Protein AF-A0A6J4VD08-F1 (afdb_monomer_lite)

Structure (mmCIF, N/CA/C/O backbone):
data_AF-A0A6J4VD08-F1
#
_entry.id   AF-A0A6J4VD08-F1
#
loop_
_atom_site.group_PDB
_atom_site.id
_atom_site.type_symbol
_atom_site.label_atom_id
_atom_site.label_alt_id
_atom_site.label_comp_id
_atom_site.label_asym_id
_atom_site.label_entity_id
_atom_site.label_seq_id
_atom_site.pdbx_PDB_ins_code
_atom_site.Cartn_x
_atom_site.Cartn_y
_atom_site.Cartn_z
_atom_site.occupancy
_atom_site.B_iso_or_equiv
_atom_site.auth_seq_id
_atom_site.auth_comp_id
_atom_site.auth_asym_id
_atom_site.auth_atom_id
_atom_site.pdbx_PDB_model_num
ATOM 1 N N . PHE A 1 1 ? -0.888 -14.069 -0.000 1.00 88.94 1 PHE A N 1
ATOM 2 C CA . PHE A 1 1 ? -0.083 -13.512 1.105 1.00 88.94 1 PHE A CA 1
ATOM 3 C C . PHE A 1 1 ? -0.987 -13.409 2.311 1.00 88.94 1 PHE A C 1
ATOM 5 O O . PHE A 1 1 ? -2.132 -13.013 2.142 1.00 88.94 1 PHE A O 1
ATOM 12 N N . GLU A 1 2 ? -0.478 -13.759 3.484 1.00 95.06 2 GLU A N 1
ATOM 13 C CA . GLU A 1 2 ? -1.184 -13.632 4.755 1.00 95.06 2 GLU A CA 1
ATOM 14 C C . GLU A 1 2 ? -0.261 -12.935 5.750 1.00 95.06 2 GLU A C 1
ATOM 16 O O . GLU A 1 2 ? 0.953 -13.146 5.734 1.00 95.06 2 GLU A O 1
ATOM 21 N N . SER A 1 3 ? -0.825 -12.061 6.577 1.00 93.56 3 SER A N 1
ATOM 22 C CA . SER A 1 3 ? -0.094 -11.331 7.609 1.00 93.56 3 SER A CA 1
ATOM 23 C C . SER A 1 3 ? -1.063 -10.730 8.622 1.00 93.56 3 SER A C 1
ATOM 25 O O . SER A 1 3 ? -2.280 -10.866 8.500 1.00 93.56 3 SER A O 1
ATOM 27 N N . ASN A 1 4 ? -0.509 -10.044 9.616 1.00 94.06 4 ASN A N 1
ATOM 28 C CA . ASN A 1 4 ? -1.268 -9.292 10.600 1.00 94.06 4 ASN A CA 1
ATOM 29 C C . ASN A 1 4 ? -1.867 -8.022 9.977 1.00 94.06 4 ASN A C 1
ATOM 31 O O . ASN A 1 4 ? -1.333 -7.473 9.010 1.00 94.06 4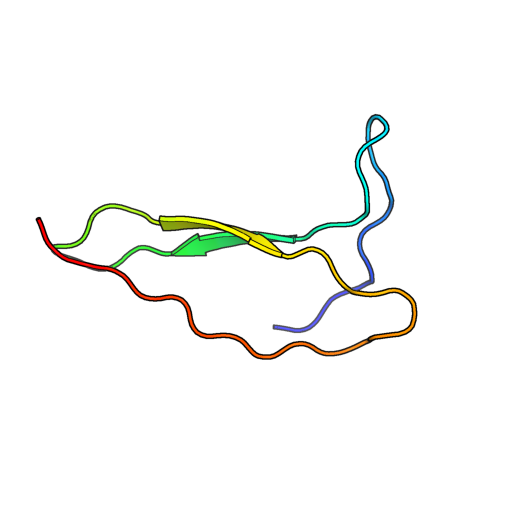 ASN A O 1
ATOM 35 N N . ALA A 1 5 ? -2.947 -7.515 10.574 1.00 92.56 5 ALA A N 1
ATOM 36 C CA . ALA A 1 5 ? -3.501 -6.222 10.189 1.00 92.56 5 ALA A CA 1
ATOM 37 C C . ALA A 1 5 ? -2.452 -5.107 10.399 1.00 92.56 5 ALA A C 1
ATOM 39 O O . ALA A 1 5 ? -1.846 -5.043 11.474 1.00 92.56 5 ALA A O 1
ATOM 40 N N . PRO A 1 6 ? -2.220 -4.226 9.407 1.00 92.44 6 PRO A N 1
ATOM 41 C CA . PRO A 1 6 ? -1.263 -3.141 9.564 1.00 92.44 6 PRO A CA 1
ATOM 42 C C . PRO A 1 6 ? -1.765 -2.132 10.611 1.00 92.44 6 PRO A C 1
ATOM 44 O O . PRO A 1 6 ? -2.949 -1.786 10.605 1.00 92.44 6 PRO A O 1
ATOM 47 N N . PRO A 1 7 ? -0.901 -1.617 11.501 1.00 91.69 7 PRO A N 1
ATOM 48 C CA . PRO A 1 7 ? -1.280 -0.524 12.384 1.00 91.69 7 PRO A CA 1
ATOM 49 C C . PRO A 1 7 ? -1.372 0.800 11.601 1.00 91.69 7 PRO A C 1
ATOM 51 O O . PRO A 1 7 ? -0.737 0.953 10.551 1.00 91.69 7 PRO A O 1
ATOM 54 N N . PRO A 1 8 ? -2.119 1.796 12.106 1.00 89.25 8 PRO A N 1
ATOM 55 C CA . PRO A 1 8 ? -1.980 3.165 11.626 1.00 89.25 8 PRO A CA 1
ATOM 56 C C . PRO A 1 8 ? -0.570 3.687 11.943 1.00 89.25 8 PRO A C 1
ATOM 58 O O . PRO A 1 8 ? -0.013 3.402 13.004 1.00 89.25 8 PRO A O 1
ATOM 61 N N . TYR A 1 9 ? 0.007 4.476 11.036 1.00 89.56 9 TYR A N 1
ATOM 62 C CA . TYR A 1 9 ? 1.341 5.056 11.215 1.00 89.56 9 TYR A CA 1
ATOM 63 C C . TYR A 1 9 ? 1.397 6.482 10.672 1.00 89.56 9 TYR A C 1
ATOM 65 O O . TYR A 1 9 ? 0.882 6.755 9.588 1.00 89.56 9 TYR A O 1
ATOM 73 N N . ALA A 1 10 ? 2.032 7.389 11.424 1.00 90.06 10 ALA A N 1
ATOM 74 C CA . ALA A 1 10 ? 2.223 8.795 11.050 1.00 90.06 10 ALA A CA 1
ATOM 75 C C . ALA A 1 10 ? 0.929 9.496 10.576 1.00 90.06 10 ALA A C 1
ATOM 77 O O . ALA A 1 10 ? 0.927 10.218 9.582 1.00 90.06 10 ALA A O 1
ATOM 78 N N . GLY A 1 11 ? -0.195 9.232 11.253 1.00 90.94 11 GLY A N 1
ATOM 79 C CA . GLY A 1 11 ? -1.501 9.813 10.913 1.00 90.94 11 GLY A CA 1
ATOM 80 C C . GLY A 1 11 ? -2.146 9.262 9.635 1.00 90.94 11 GLY A C 1
ATOM 81 O O . GLY A 1 11 ? -3.200 9.747 9.232 1.00 90.94 11 GLY A O 1
ATOM 82 N N . ARG A 1 12 ? -1.552 8.248 8.990 1.00 92.31 12 ARG A N 1
ATOM 83 C CA . ARG A 1 12 ? -2.104 7.621 7.784 1.00 92.31 12 ARG A CA 1
ATOM 84 C C . ARG A 1 12 ? -2.958 6.401 8.145 1.00 92.31 12 ARG A C 1
ATOM 86 O O . ARG A 1 12 ? -2.573 5.645 9.044 1.00 92.31 12 ARG A O 1
ATOM 93 N N . PRO A 1 13 ? -4.080 6.168 7.436 1.00 93.19 13 PRO A N 1
ATOM 94 C CA . PRO A 1 13 ? -4.883 4.967 7.634 1.00 93.19 13 PRO A CA 1
ATOM 95 C C . PRO A 1 13 ? -4.055 3.684 7.430 1.00 93.19 13 PRO A C 1
ATOM 97 O O . PRO A 1 13 ? -3.107 3.704 6.637 1.00 93.19 13 PRO A O 1
ATOM 100 N N . PRO A 1 14 ? -4.402 2.568 8.095 1.00 94.31 14 PRO A N 1
ATOM 101 C CA . PRO A 1 14 ? -3.806 1.256 7.848 1.00 94.31 14 PRO A CA 1
ATOM 102 C C . PRO A 1 14 ? -3.783 0.892 6.360 1.00 94.31 14 PRO A C 1
ATOM 104 O O . PRO A 1 14 ? -4.806 0.989 5.681 1.00 94.31 14 PRO A O 1
ATOM 107 N N . HIS A 1 15 ? -2.625 0.485 5.840 1.00 95.50 15 HIS A N 1
ATOM 108 C CA . HIS A 1 15 ? -2.478 0.121 4.430 1.00 95.50 15 HIS A CA 1
ATOM 109 C C . HIS A 1 15 ? -1.290 -0.815 4.198 1.00 95.50 15 HIS A C 1
ATOM 111 O O . HIS A 1 15 ? -0.382 -0.920 5.020 1.00 95.50 15 HIS A O 1
ATOM 117 N N . ILE A 1 16 ? -1.303 -1.480 3.047 1.00 95.38 16 ILE A N 1
ATOM 118 C CA . ILE A 1 16 ? -0.281 -2.419 2.584 1.00 95.38 16 ILE A CA 1
ATOM 119 C C . ILE A 1 16 ? 0.406 -1.805 1.365 1.00 95.38 16 ILE A C 1
ATOM 121 O O . ILE A 1 16 ? -0.270 -1.360 0.436 1.00 95.38 16 ILE A O 1
ATOM 125 N N . HIS A 1 17 ? 1.740 -1.762 1.362 1.00 96.75 17 HIS A N 1
ATOM 126 C CA . HIS A 1 17 ? 2.517 -1.331 0.193 1.00 96.75 17 HIS A CA 1
ATOM 127 C C . HIS A 1 17 ? 2.673 -2.496 -0.770 1.00 96.75 17 HIS A C 1
ATOM 129 O O . HIS A 1 17 ? 3.017 -3.602 -0.360 1.00 96.75 17 HIS A O 1
ATOM 135 N N . ILE A 1 18 ? 2.439 -2.234 -2.051 1.00 97.44 18 ILE A N 1
ATOM 136 C CA . ILE A 1 18 ? 2.498 -3.245 -3.099 1.00 97.44 18 ILE A CA 1
ATOM 137 C C . ILE A 1 18 ? 3.397 -2.722 -4.212 1.00 97.44 18 ILE A C 1
ATOM 139 O O . ILE A 1 18 ? 3.173 -1.640 -4.755 1.00 97.44 18 ILE A O 1
ATOM 143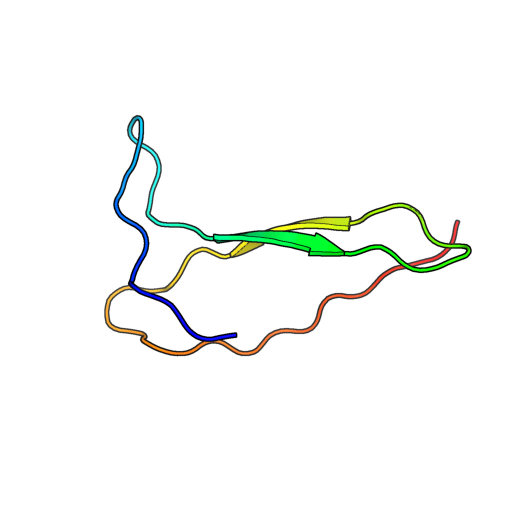 N N . ARG A 1 19 ? 4.413 -3.512 -4.556 1.00 97.75 19 ARG A N 1
ATOM 144 C CA . ARG A 1 19 ? 5.292 -3.273 -5.699 1.00 97.75 19 ARG A CA 1
ATOM 145 C C . ARG A 1 19 ? 5.256 -4.495 -6.605 1.00 97.75 19 ARG A C 1
ATOM 147 O O . ARG A 1 19 ? 5.549 -5.594 -6.146 1.00 97.75 19 ARG A O 1
ATOM 154 N N . VAL A 1 20 ? 4.932 -4.290 -7.877 1.00 97.62 20 VAL A N 1
ATOM 155 C CA . VAL A 1 20 ? 4.884 -5.345 -8.897 1.00 97.62 20 VAL A CA 1
ATOM 156 C C . VAL A 1 20 ? 5.884 -5.019 -9.996 1.00 97.62 20 VAL A C 1
ATOM 158 O O . VAL A 1 20 ? 5.942 -3.889 -10.480 1.00 97.62 20 VAL A O 1
ATOM 161 N N . THR A 1 21 ? 6.681 -6.009 -10.387 1.00 97.31 21 THR A N 1
ATOM 162 C CA . THR A 1 21 ? 7.655 -5.897 -11.476 1.00 97.31 21 THR A CA 1
ATOM 163 C C . THR A 1 21 ? 7.575 -7.119 -12.374 1.00 97.31 21 THR A C 1
ATOM 165 O O . THR A 1 21 ? 7.484 -8.238 -11.872 1.00 97.31 21 THR A O 1
ATOM 168 N N . ALA A 1 22 ? 7.681 -6.906 -13.681 1.00 96.88 22 ALA A N 1
ATOM 169 C CA . ALA A 1 22 ? 7.793 -7.957 -14.683 1.00 96.88 22 ALA A CA 1
ATOM 170 C C . ALA A 1 22 ? 8.741 -7.494 -15.806 1.00 96.88 22 ALA A C 1
ATOM 172 O O . ALA A 1 22 ? 8.799 -6.291 -16.079 1.00 96.88 22 ALA A O 1
ATOM 173 N N . PRO A 1 23 ? 9.494 -8.400 -16.460 1.00 96.31 23 PRO A N 1
ATOM 174 C CA . PRO A 1 23 ? 10.345 -8.038 -17.592 1.00 96.31 23 PRO A CA 1
ATOM 175 C C . PRO A 1 23 ? 9.556 -7.323 -18.696 1.00 96.31 23 PRO A C 1
ATOM 177 O O . PRO A 1 23 ? 8.483 -7.780 -19.079 1.00 96.31 23 PRO A O 1
ATOM 180 N N . GLY A 1 24 ? 10.090 -6.212 -19.209 1.00 95.69 24 GLY A N 1
ATOM 181 C CA .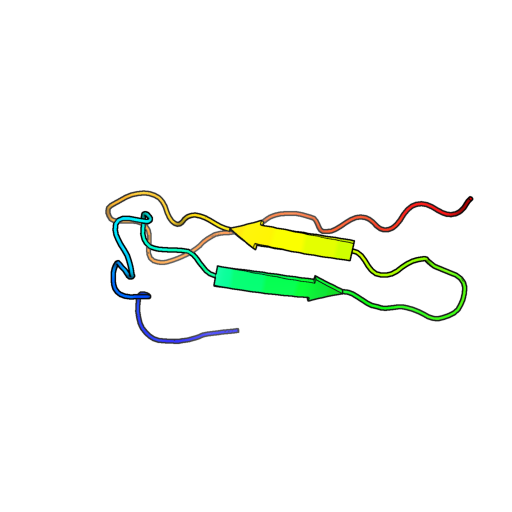 GLY A 1 24 ? 9.452 -5.432 -20.276 1.00 95.69 24 GLY A CA 1
ATOM 182 C C . GLY A 1 24 ? 8.357 -4.455 -19.824 1.00 95.69 24 GLY A C 1
ATOM 183 O O . GLY A 1 24 ? 7.826 -3.741 -20.666 1.00 95.69 24 GLY A O 1
ATOM 184 N N . PHE A 1 25 ? 8.051 -4.368 -18.523 1.00 97.69 25 PHE A N 1
ATOM 185 C CA . PHE A 1 25 ? 7.057 -3.434 -17.982 1.00 97.69 25 PHE A CA 1
ATOM 186 C C . PHE A 1 25 ? 7.676 -2.458 -16.968 1.00 97.69 25 PHE A C 1
ATOM 188 O O . PHE A 1 25 ? 8.534 -2.862 -16.174 1.00 97.69 25 PHE A O 1
ATOM 195 N N . PRO A 1 26 ? 7.221 -1.191 -16.921 1.00 95.94 26 PRO A N 1
ATOM 196 C CA . PRO A 1 26 ? 7.538 -0.296 -15.813 1.00 95.94 26 PRO A CA 1
ATOM 197 C C . PRO A 1 26 ? 7.020 -0.860 -14.473 1.00 95.94 26 PRO A C 1
ATOM 199 O O . PRO A 1 26 ? 5.946 -1.467 -14.441 1.00 95.94 26 PRO A O 1
ATOM 202 N N . PRO A 1 27 ? 7.732 -0.661 -13.347 1.00 96.38 27 PRO A N 1
ATOM 203 C CA . PRO A 1 27 ? 7.235 -1.066 -12.034 1.00 96.38 27 PRO A CA 1
ATOM 204 C C . PRO A 1 27 ? 5.921 -0.366 -11.663 1.00 96.38 27 PRO A C 1
ATOM 206 O O . PRO A 1 27 ? 5.832 0.859 -11.732 1.00 96.38 27 PRO A O 1
ATOM 209 N N . LEU A 1 28 ? 4.943 -1.126 -11.164 1.00 96.88 28 LEU A N 1
ATOM 210 C CA . LEU A 1 28 ? 3.751 -0.577 -10.514 1.00 96.88 28 LEU A CA 1
ATOM 211 C C . LEU A 1 28 ? 3.993 -0.487 -9.007 1.00 96.88 28 LEU A C 1
ATOM 213 O O . LEU A 1 28 ? 4.262 -1.499 -8.356 1.00 96.88 28 LEU A O 1
ATOM 217 N N . VAL A 1 29 ? 3.869 0.718 -8.452 1.00 97.62 29 VAL A N 1
ATOM 218 C CA . VAL A 1 29 ? 3.890 0.967 -7.006 1.00 97.62 29 VAL A CA 1
ATOM 219 C C . VAL A 1 29 ? 2.530 1.507 -6.596 1.00 97.62 29 VAL A C 1
ATOM 221 O O . VAL A 1 29 ? 2.084 2.532 -7.103 1.00 97.62 29 VAL A O 1
ATOM 224 N N . THR A 1 30 ? 1.863 0.808 -5.685 1.00 97.12 30 THR A N 1
ATOM 225 C CA . THR A 1 30 ? 0.529 1.177 -5.209 1.00 97.12 30 THR A CA 1
ATOM 226 C C . THR A 1 30 ? 0.330 0.782 -3.746 1.00 97.12 30 THR A C 1
ATOM 228 O O . THR A 1 30 ? 1.207 0.196 -3.103 1.00 97.12 30 THR A O 1
ATOM 231 N N . GLN A 1 31 ? -0.822 1.146 -3.192 1.00 96.50 31 GLN A N 1
ATOM 232 C CA . GLN A 1 31 ? -1.206 0.874 -1.814 1.00 96.50 31 GLN A CA 1
ATOM 233 C C . GLN A 1 31 ? -2.612 0.278 -1.772 1.00 96.50 31 GLN A C 1
ATOM 235 O O . GLN A 1 31 ? -3.517 0.766 -2.444 1.00 96.50 31 GLN A O 1
ATOM 240 N N . HIS A 1 32 ? -2.806 -0.740 -0.936 1.00 95.75 32 HIS A N 1
ATOM 241 C CA . HIS A 1 32 ? -4.134 -1.244 -0.594 1.00 95.75 32 HIS A CA 1
ATOM 2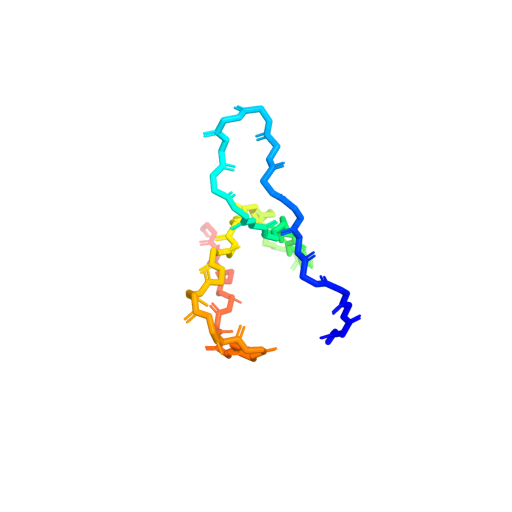42 C C . HIS A 1 32 ? -4.526 -0.776 0.808 1.00 95.75 32 HIS A C 1
ATOM 244 O O . HIS A 1 32 ? -3.749 -0.941 1.746 1.00 95.75 32 HIS A O 1
ATOM 250 N N . TYR A 1 33 ? -5.734 -0.234 0.953 1.00 95.25 33 TYR A N 1
ATOM 251 C CA . TYR A 1 33 ? -6.314 0.186 2.229 1.00 95.25 33 TYR A CA 1
ATOM 252 C C . TYR A 1 33 ? -7.422 -0.803 2.615 1.00 95.25 33 TYR A C 1
ATOM 254 O O . TYR A 1 33 ? -8.499 -0.751 2.009 1.00 95.25 33 TYR A O 1
ATOM 262 N N . PRO A 1 34 ? -7.185 -1.711 3.582 1.00 94.12 34 PRO A N 1
ATOM 263 C CA . PRO A 1 34 ? -8.215 -2.631 4.043 1.00 94.12 34 PRO A CA 1
ATOM 264 C C . PRO A 1 34 ? -9.423 -1.868 4.587 1.00 94.12 34 PRO A C 1
ATOM 266 O O . PRO A 1 34 ? -9.282 -0.896 5.333 1.00 94.12 34 PRO A O 1
ATOM 269 N N . ARG A 1 35 ? -10.628 -2.320 4.234 1.00 91.50 35 ARG A N 1
ATOM 270 C CA . ARG A 1 35 ? -11.852 -1.787 4.839 1.00 91.50 35 ARG A CA 1
ATOM 271 C C . ARG A 1 35 ? -11.959 -2.280 6.280 1.00 91.50 35 ARG A C 1
ATOM 273 O O . ARG A 1 35 ? -11.559 -3.402 6.589 1.00 91.50 35 ARG A O 1
ATOM 280 N N . ALA A 1 36 ? -12.526 -1.457 7.159 1.00 88.62 36 ALA A N 1
ATOM 281 C CA . ALA A 1 36 ? -12.736 -1.838 8.552 1.00 88.62 36 ALA A CA 1
ATOM 282 C C . ALA A 1 36 ? -13.527 -3.157 8.643 1.00 88.62 36 ALA A C 1
ATOM 284 O O . ALA A 1 36 ? -14.556 -3.316 7.989 1.00 88.62 36 ALA A O 1
ATOM 285 N N . GLY A 1 37 ? -13.020 -4.106 9.432 1.00 90.31 37 GLY A N 1
ATOM 286 C CA . GLY A 1 37 ? -13.632 -5.425 9.620 1.00 90.31 37 GLY A CA 1
ATOM 287 C C . GLY A 1 37 ? -13.390 -6.441 8.495 1.00 90.31 37 GLY A C 1
ATOM 288 O O . GLY A 1 37 ? -13.763 -7.598 8.664 1.00 90.31 37 GLY A O 1
ATOM 289 N N . GLN A 1 38 ? -12.750 -6.070 7.378 1.00 92.31 38 GLN A N 1
ATOM 290 C CA . GLN A 1 38 ? -12.345 -7.039 6.356 1.00 92.31 38 GLN A CA 1
ATOM 291 C C . GLN A 1 38 ? -10.981 -7.652 6.674 1.00 92.31 38 GLN A C 1
ATOM 293 O O . GLN A 1 38 ? -9.992 -6.946 6.860 1.00 92.31 38 GLN A O 1
ATOM 298 N N . SER A 1 39 ? -10.929 -8.983 6.667 1.00 93.94 39 SER A N 1
ATOM 299 C CA . SER A 1 39 ? -9.694 -9.767 6.784 1.00 93.94 39 SER A CA 1
ATOM 300 C C . SER A 1 39 ? -9.122 -10.203 5.434 1.00 93.94 39 SER A C 1
ATOM 302 O O . SER A 1 39 ? -7.996 -10.689 5.375 1.00 93.94 39 SER A O 1
ATOM 304 N N . THR A 1 40 ? -9.882 -10.046 4.346 1.00 95.94 40 THR A N 1
ATOM 305 C CA . THR A 1 40 ? -9.495 -10.489 3.003 1.00 95.94 40 THR A CA 1
ATOM 306 C C . THR A 1 40 ? -9.874 -9.453 1.951 1.00 95.9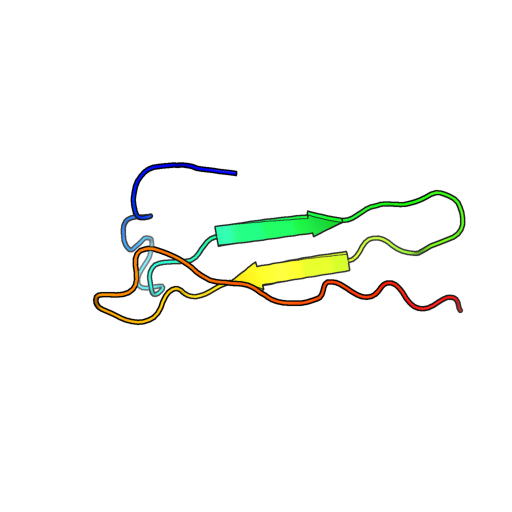4 40 THR A C 1
ATOM 308 O O . THR A 1 40 ? -10.876 -8.748 2.075 1.00 95.94 40 THR A O 1
ATOM 311 N N . ALA A 1 41 ? -9.057 -9.368 0.903 1.00 94.56 41 ALA A N 1
ATOM 312 C CA . ALA A 1 41 ? -9.310 -8.554 -0.276 1.00 94.56 41 ALA A CA 1
ATOM 313 C C . ALA A 1 41 ? -8.753 -9.266 -1.514 1.00 94.56 41 ALA A C 1
ATOM 315 O O . ALA A 1 41 ? -7.716 -9.923 -1.444 1.00 94.56 41 ALA A O 1
ATOM 316 N N . THR A 1 42 ? -9.445 -9.131 -2.643 1.00 96.81 42 THR A N 1
ATOM 317 C CA . THR A 1 42 ? -9.001 -9.615 -3.958 1.00 96.81 42 THR A CA 1
ATOM 318 C C . THR A 1 42 ? -9.131 -8.470 -4.951 1.00 96.81 42 THR A C 1
ATOM 320 O O . THR A 1 42 ? -10.151 -7.781 -4.959 1.00 96.81 42 THR A O 1
ATOM 323 N N . PHE A 1 43 ? -8.088 -8.234 -5.740 1.00 95.69 43 PHE A N 1
ATOM 324 C CA . PHE A 1 43 ? -8.045 -7.195 -6.765 1.00 95.69 43 PHE A CA 1
ATOM 325 C C . PHE A 1 43 ? -6.972 -7.528 -7.802 1.00 95.69 43 PHE A C 1
ATOM 327 O O . PHE A 1 43 ? -5.994 -8.210 -7.491 1.00 95.69 43 PHE A O 1
ATOM 334 N N . ASP A 1 44 ? -7.147 -6.997 -9.009 1.00 97.06 44 ASP A N 1
ATOM 335 C CA . ASP A 1 44 ? -6.193 -7.159 -10.100 1.00 97.06 44 ASP A CA 1
ATOM 336 C C . ASP A 1 44 ? -5.107 -6.080 -10.046 1.00 97.06 44 ASP A C 1
ATOM 338 O O . ASP A 1 44 ? -5.368 -4.904 -9.782 1.00 97.06 44 ASP A O 1
ATOM 342 N N . LEU A 1 45 ? -3.868 -6.484 -10.326 1.00 96.62 45 LEU A N 1
ATOM 343 C CA . LEU A 1 45 ? -2.729 -5.588 -10.505 1.00 96.62 45 LEU A CA 1
ATOM 344 C C . LEU A 1 45 ? -2.275 -5.702 -11.956 1.00 96.62 45 LEU A C 1
ATOM 346 O O . LEU A 1 45 ? -1.634 -6.679 -12.339 1.00 96.62 45 LEU A O 1
ATOM 350 N N . VAL A 1 46 ? -2.639 -4.712 -12.765 1.00 95.94 46 VAL A N 1
ATOM 351 C CA . VAL A 1 46 ? -2.388 -4.722 -14.208 1.00 95.94 46 VAL A CA 1
ATOM 352 C C . VAL A 1 46 ? -1.169 -3.863 -14.521 1.00 95.94 46 VAL A C 1
ATOM 354 O O . VAL A 1 46 ? -1.120 -2.690 -14.154 1.00 95.94 46 VAL A O 1
ATOM 357 N N . LEU A 1 47 ? -0.189 -4.446 -15.214 1.00 96.81 47 LEU A N 1
ATOM 358 C CA . LEU A 1 47 ? 0.915 -3.706 -15.818 1.00 96.81 47 LEU A CA 1
ATOM 359 C C . LEU A 1 47 ? 0.573 -3.432 -17.282 1.00 96.81 47 LEU A C 1
ATOM 361 O O . LEU A 1 47 ? 0.273 -4.360 -18.031 1.00 96.81 47 LEU A O 1
ATOM 365 N N . THR A 1 48 ? 0.631 -2.172 -17.697 1.00 90.81 48 THR A N 1
ATOM 366 C CA . THR A 1 48 ? 0.464 -1.781 -19.100 1.00 90.81 48 THR A CA 1
ATOM 367 C C . THR A 1 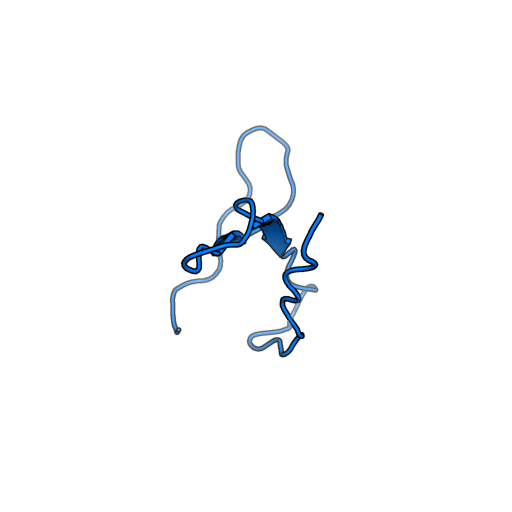48 ? 1.819 -1.403 -19.679 1.00 90.81 48 THR A C 1
ATOM 369 O O . THR A 1 48 ? 2.597 -0.699 -19.030 1.00 90.81 48 THR A O 1
ATOM 372 N N . GLY A 1 49 ? 2.113 -1.898 -20.882 1.00 84.94 49 GLY A N 1
ATOM 373 C CA . GLY A 1 49 ? 3.290 -1.474 -21.636 1.00 84.94 49 GLY A CA 1
ATOM 374 C C . GLY A 1 49 ? 3.203 0.006 -22.015 1.00 84.94 49 GLY A C 1
ATOM 375 O O . GLY A 1 49 ? 2.113 0.585 -22.008 1.00 84.94 49 GLY A O 1
ATOM 376 N N . GLY A 1 50 ? 4.364 0.595 -22.300 1.00 67.81 50 GLY A N 1
ATOM 377 C CA . GLY A 1 50 ? 4.453 1.878 -22.999 1.00 67.81 50 GLY A CA 1
ATOM 378 C C . GLY A 1 50 ? 4.248 1.714 -24.497 1.00 67.81 50 GLY A C 1
ATOM 379 O O . GLY A 1 50 ? 4.480 0.588 -24.996 1.00 67.81 50 GLY A O 1
#

Foldseek 3Di:
DADDFADDDPNHATKDWDWDDDPQFDIDTDIGHDDPPDRDDDDDDDTDHD

InterPro domains:
  IPR015889 Intradiol ring-cleavage dioxygenase, core [G3DSA:2.60.130.10] (1-50)
  IPR015889 Intradiol ring-cleavage dioxygenase, core [SSF49482] (1-48)

Organism: NCBI:txid1645740

Sequence (50 aa):
FESNAPPPYAGRPPHIHIRVTAPGFPPLVTQHYPRAGQSTATFDLVLTGG

pLDDT: mean 93.75, std 4.73, range [67.81, 97.75]

Secondary structure (DSSP, 8-state):
---PPPPPBTTBPP-EEEEE--TTSPPEEEEE-PPTT-------------

Radius of gyration: 13.24 Å; chains: 1; bounding box: 24×23×35 Å